Protein AF-A0A8T7JE40-F1 (afdb_monomer)

Nearest PDB structures (foldseek):
  1qu7-assembly1_A  TM=3.176E-01  e=7.738E+00  Escherichia coli
  3ja6-assembly1_H  TM=2.967E-01  e=7.000E+00  Escherichia coli

Mean predicted aligned error: 6.35 Å

Solvent-accessible surface area (backbone atoms only — not comparable to full-atom values): 7468 Å² total; per-residue (Å²): 116,67,83,59,51,54,60,50,51,51,50,34,50,54,42,31,54,51,33,50,56,50,50,52,52,55,33,71,77,44,58,48,77,83,50,34,48,58,49,50,54,50,33,54,51,48,21,52,51,53,36,51,57,58,53,58,73,65,70,76,80,58,76,42,49,75,55,51,66,4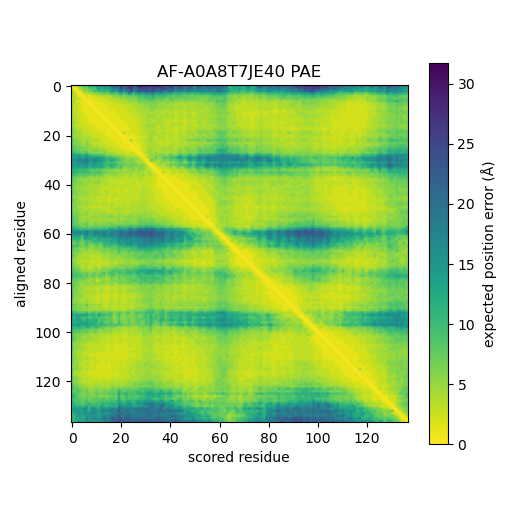7,43,48,54,73,65,27,67,72,52,53,69,54,42,49,57,41,49,49,49,47,70,75,40,51,86,73,56,80,57,64,66,59,53,49,50,38,46,38,52,44,34,25,54,21,45,22,29,56,51,37,54,61,49,48,57,57,48,40,64,74,65,66,52,53,70,43,134

Secondary structure (DSSP, 8-state):
-HHHHHHHHHHHHHHHHHHHHHHHHHHHHS-IIIIIHHHHHHHHHHHHHHHHHHHHTTTT-PPEETTHHHHHHHH-HHHHHHHHHHHHHHHHHTTT---HHHHHHHHHHHHHHHHHHHHHHHHHHHHHHHHTPPEE-

Sequence (137 aa):
MGMIILPLFLFWFVMAIYAGRLGYRIIKTQSFTRFGLPLIVLTILCIALYVFLGLQLFNQGEPIWAFAILFFFLAGEPVWCVFLPAYFIQLLAGKRIQDNRIKALLFLIITTFSWGALVATFVSEGFIEHHQIPITY

Structure (mmCIF, N/CA/C/O backbone):
data_AF-A0A8T7JE40-F1
#
_entry.id   AF-A0A8T7JE40-F1
#
loop_
_atom_site.group_PDB
_atom_site.id
_atom_site.type_symbol
_atom_site.label_atom_id
_atom_site.label_alt_id
_atom_site.label_comp_id
_atom_site.label_asym_id
_atom_site.label_entity_id
_atom_site.label_seq_id
_atom_site.pdbx_PDB_ins_code
_atom_site.Cartn_x
_atom_site.Cartn_y
_atom_site.Cartn_z
_atom_site.occupancy
_atom_site.B_iso_or_equiv
_atom_site.auth_seq_id
_atom_site.auth_comp_id
_atom_site.auth_asym_id
_atom_site.auth_atom_id
_atom_site.pdbx_PDB_model_num
ATOM 1 N N . MET A 1 1 ? 10.251 -15.717 -15.177 1.00 56.16 1 MET A N 1
ATOM 2 C CA . MET A 1 1 ? 10.050 -15.184 -13.807 1.00 56.16 1 MET A 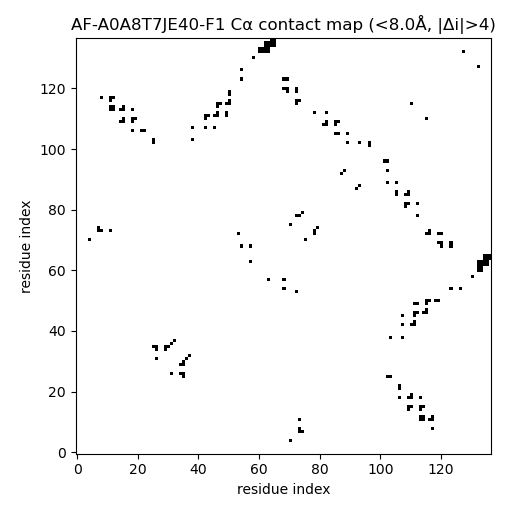CA 1
ATOM 3 C C . MET A 1 1 ? 8.599 -14.796 -13.475 1.00 56.16 1 MET A C 1
ATOM 5 O O . MET A 1 1 ? 8.302 -14.609 -12.301 1.00 56.16 1 MET A O 1
ATOM 9 N N . GLY A 1 2 ? 7.658 -14.787 -14.437 1.00 58.44 2 GLY A N 1
ATOM 10 C CA . GLY A 1 2 ? 6.229 -14.521 -14.165 1.00 58.44 2 GLY A CA 1
ATOM 11 C C . GLY A 1 2 ? 5.550 -15.473 -13.163 1.00 58.44 2 GLY A C 1
ATOM 12 O O . GLY A 1 2 ? 4.566 -15.102 -12.533 1.00 58.44 2 GLY A O 1
ATOM 13 N N . MET A 1 3 ? 6.124 -16.661 -12.936 1.00 67.94 3 MET A N 1
ATOM 14 C CA . MET A 1 3 ? 5.618 -17.649 -11.974 1.00 67.94 3 MET A CA 1
ATOM 15 C C . MET A 1 3 ? 5.712 -17.192 -10.505 1.00 67.94 3 MET A C 1
ATOM 17 O O . MET A 1 3 ? 4.943 -17.673 -9.684 1.00 67.94 3 MET A O 1
ATOM 21 N N . ILE A 1 4 ? 6.620 -16.260 -1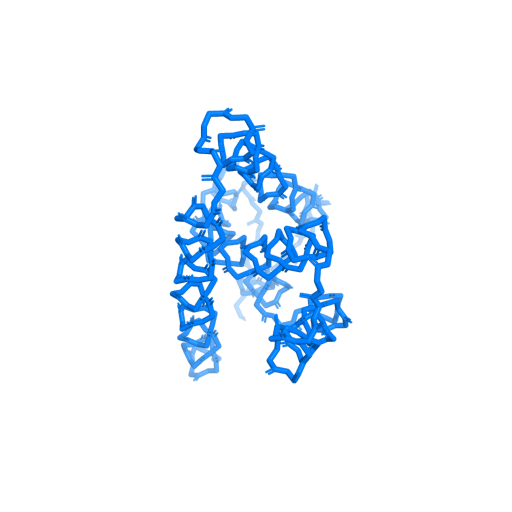0.175 1.00 78.69 4 ILE A N 1
ATOM 22 C CA . ILE A 1 4 ? 6.799 -15.718 -8.809 1.00 78.69 4 ILE A CA 1
ATOM 23 C C . ILE A 1 4 ? 6.014 -14.411 -8.621 1.00 78.69 4 ILE A C 1
ATOM 25 O O . ILE A 1 4 ? 5.521 -14.129 -7.531 1.00 78.69 4 ILE A O 1
ATOM 29 N N . ILE A 1 5 ? 5.836 -13.639 -9.696 1.00 80.50 5 ILE A N 1
ATOM 30 C CA . ILE A 1 5 ? 5.129 -12.351 -9.664 1.00 80.50 5 ILE A CA 1
ATOM 31 C C . ILE A 1 5 ? 3.638 -12.557 -9.380 1.00 80.50 5 ILE A C 1
ATOM 33 O O . ILE A 1 5 ? 3.064 -11.823 -8.582 1.00 80.50 5 ILE A O 1
ATOM 37 N N . LEU A 1 6 ? 3.018 -13.582 -9.974 1.00 83.94 6 LEU A N 1
ATOM 38 C CA . LEU A 1 6 ? 1.590 -13.853 -9.794 1.00 83.94 6 LEU A CA 1
ATOM 39 C C . LEU A 1 6 ? 1.209 -14.182 -8.328 1.00 83.94 6 LEU A C 1
ATOM 41 O O . LEU A 1 6 ? 0.281 -13.551 -7.816 1.00 83.94 6 LEU A O 1
ATOM 45 N N . PRO A 1 7 ? 1.906 -15.090 -7.609 1.00 87.50 7 PRO A N 1
ATOM 46 C CA . PRO A 1 7 ? 1.679 -15.305 -6.177 1.00 87.50 7 PRO A CA 1
ATOM 47 C C . PRO A 1 7 ? 1.829 -14.032 -5.345 1.00 87.50 7 PRO A C 1
ATOM 49 O O . PRO A 1 7 ? 1.052 -13.790 -4.423 1.00 87.50 7 PRO A O 1
ATOM 52 N N . LEU A 1 8 ? 2.821 -13.211 -5.682 1.00 87.88 8 LEU A N 1
ATOM 53 C CA . LEU A 1 8 ? 3.121 -11.990 -4.951 1.00 87.88 8 LEU A CA 1
ATOM 54 C C . LEU A 1 8 ? 2.039 -10.927 -5.176 1.00 87.88 8 LEU A C 1
ATOM 56 O O . LEU A 1 8 ? 1.581 -10.288 -4.233 1.00 87.88 8 LEU A O 1
ATOM 60 N N . PHE A 1 9 ? 1.558 -10.797 -6.411 1.00 88.06 9 PHE A N 1
ATOM 61 C CA . PHE A 1 9 ? 0.428 -9.941 -6.752 1.00 88.06 9 PHE A CA 1
ATOM 62 C C . PHE A 1 9 ? -0.845 -10.378 -6.017 1.00 88.06 9 PHE A C 1
ATOM 64 O O . PHE A 1 9 ? -1.527 -9.556 -5.407 1.00 88.06 9 PHE A O 1
ATOM 71 N N . LEU A 1 10 ? -1.132 -11.686 -6.001 1.00 90.94 10 LEU A N 1
ATOM 72 C CA . LEU A 1 10 ? -2.259 -12.248 -5.253 1.00 90.94 10 LEU A CA 1
ATOM 73 C C . LEU A 1 10 ? -2.150 -11.970 -3.751 1.00 90.94 10 LEU A C 1
ATOM 75 O O . LEU A 1 10 ? -3.149 -11.622 -3.123 1.00 90.94 10 LEU A O 1
ATOM 79 N N . PHE A 1 11 ? -0.952 -12.079 -3.177 1.00 91.88 11 PHE A N 1
ATOM 80 C CA . PHE A 1 11 ? -0.710 -11.726 -1.781 1.00 91.88 11 PHE A CA 1
ATOM 81 C C . PHE A 1 11 ? -1.099 -10.268 -1.498 1.00 91.88 11 PHE A C 1
ATOM 83 O O . PHE A 1 11 ? -1.886 -10.009 -0.582 1.00 91.88 11 PHE A O 1
ATOM 90 N N . TRP A 1 12 ? -0.632 -9.320 -2.316 1.00 92.81 12 TRP A N 1
ATOM 91 C CA . TRP A 1 12 ? -0.977 -7.904 -2.157 1.00 92.81 12 TRP A CA 1
ATOM 92 C C . TRP A 1 12 ? -2.463 -7.629 -2.370 1.00 92.81 12 TRP A C 1
ATOM 94 O O . TRP A 1 12 ? -3.045 -6.837 -1.631 1.00 92.81 12 TRP A O 1
ATOM 104 N N . PHE A 1 13 ? -3.105 -8.341 -3.294 1.00 92.50 13 PHE A N 1
ATOM 105 C CA . PHE A 1 13 ? -4.548 -8.268 -3.509 1.00 92.50 13 PHE A CA 1
ATOM 106 C C . PHE A 1 13 ? -5.348 -8.720 -2.279 1.00 92.50 13 PHE A C 1
ATOM 108 O O . PHE A 1 13 ? -6.262 -8.023 -1.830 1.00 92.50 13 PHE A O 1
ATOM 115 N N . VAL A 1 14 ? -4.970 -9.842 -1.660 1.00 93.81 14 VAL A N 1
ATOM 116 C CA . VAL A 1 14 ? -5.580 -10.308 -0.403 1.00 93.81 14 VAL A CA 1
ATOM 117 C C . VAL A 1 14 ? -5.366 -9.287 0.718 1.00 93.81 14 VAL A C 1
ATOM 119 O O . VAL A 1 14 ? -6.300 -8.991 1.473 1.00 93.81 14 VAL A O 1
ATOM 122 N N . MET A 1 15 ? -4.171 -8.697 0.805 1.00 92.62 15 MET A N 1
ATOM 123 C CA . MET A 1 15 ? -3.866 -7.656 1.790 1.00 92.62 15 MET A CA 1
ATOM 124 C C . MET A 1 15 ? -4.654 -6.364 1.549 1.00 92.62 15 MET A C 1
ATOM 126 O O . MET A 1 15 ? -5.119 -5.755 2.512 1.00 92.62 15 MET A O 1
ATOM 130 N N . ALA A 1 16 ? -4.897 -5.984 0.296 1.00 92.06 16 ALA A N 1
ATOM 131 C CA . ALA A 1 16 ? -5.717 -4.831 -0.067 1.00 92.06 16 ALA A CA 1
ATOM 132 C C . ALA A 1 16 ? -7.188 -5.027 0.338 1.00 92.06 16 ALA A C 1
ATOM 134 O O . ALA A 1 16 ? -7.812 -4.113 0.891 1.00 92.06 16 ALA A O 1
ATOM 135 N N . ILE A 1 17 ? -7.733 -6.238 0.158 1.00 92.94 17 ILE A N 1
ATOM 136 C CA . ILE A 1 17 ? -9.075 -6.602 0.646 1.00 92.94 17 ILE A CA 1
ATOM 137 C C . ILE A 1 17 ? -9.124 -6.546 2.177 1.00 92.94 17 ILE A C 1
ATOM 139 O O . ILE A 1 17 ? -10.079 -6.014 2.756 1.00 92.94 17 ILE A O 1
ATOM 143 N N . TYR A 1 18 ? -8.103 -7.084 2.850 1.00 92.00 18 TYR A N 1
ATOM 144 C CA . TYR A 1 1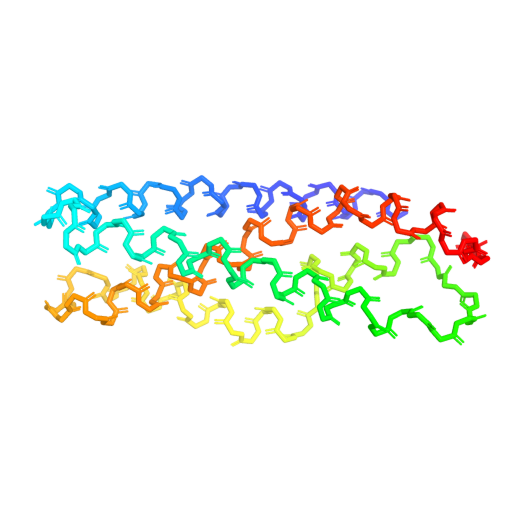8 ? -7.992 -7.018 4.307 1.00 92.00 18 TYR A CA 1
ATOM 145 C C . TYR A 1 18 ? -7.963 -5.566 4.804 1.00 92.00 18 TYR A C 1
ATOM 147 O O . TYR A 1 18 ? -8.725 -5.212 5.708 1.00 92.00 18 TYR A O 1
ATOM 155 N N . ALA A 1 19 ? -7.158 -4.713 4.167 1.00 91.12 19 ALA A N 1
ATOM 156 C CA . ALA A 1 19 ? -7.082 -3.287 4.450 1.00 91.12 19 ALA A CA 1
ATOM 157 C C . ALA A 1 19 ? -8.449 -2.608 4.271 1.00 91.12 19 ALA A C 1
ATOM 159 O O . ALA A 1 19 ? -8.911 -1.912 5.173 1.00 91.12 19 ALA A O 1
ATOM 160 N N . GLY A 1 20 ? -9.163 -2.896 3.178 1.00 88.38 20 GLY A N 1
ATOM 161 C CA . GLY A 1 20 ? -10.508 -2.366 2.931 1.00 88.38 20 GLY A CA 1
ATOM 162 C C . GLY A 1 20 ? -11.513 -2.734 4.028 1.00 88.38 20 GLY A C 1
ATOM 163 O O . GLY A 1 20 ? -12.235 -1.872 4.538 1.00 88.38 20 GLY A O 1
ATOM 164 N N . ARG A 1 21 ? -11.517 -3.997 4.479 1.00 89.44 21 ARG A N 1
ATOM 165 C CA . ARG A 1 21 ? -12.354 -4.437 5.615 1.00 89.44 21 ARG A CA 1
ATOM 166 C C . ARG A 1 21 ? -12.003 -3.703 6.908 1.00 89.44 21 ARG A C 1
ATOM 168 O O . ARG A 1 21 ? -12.887 -3.400 7.713 1.00 89.44 21 ARG A O 1
ATOM 175 N N . LEU A 1 22 ? -10.720 -3.434 7.114 1.00 86.81 22 LEU A N 1
ATOM 176 C CA . LEU A 1 22 ? -10.220 -2.732 8.285 1.00 86.81 22 LEU A CA 1
ATOM 177 C C . LEU A 1 22 ? -10.646 -1.261 8.288 1.00 86.81 22 LEU A C 1
ATOM 179 O O . LEU A 1 22 ? -11.181 -0.788 9.292 1.00 86.81 22 LEU A O 1
ATOM 183 N N . GLY A 1 23 ? -10.509 -0.582 7.148 1.00 86.00 23 GLY A N 1
ATOM 184 C CA . GLY A 1 23 ? -10.988 0.783 6.942 1.00 86.00 23 GLY A CA 1
ATOM 185 C C . GLY A 1 23 ? -12.489 0.900 7.175 1.00 86.00 23 GLY A C 1
ATOM 186 O O . GLY A 1 23 ? -12.925 1.745 7.955 1.00 86.00 23 GLY A O 1
ATOM 187 N N . TYR A 1 24 ? -13.280 -0.017 6.608 1.00 86.81 24 TYR A N 1
ATOM 188 C CA . TYR A 1 24 ? -14.726 -0.060 6.842 1.00 86.81 24 TYR A CA 1
ATOM 189 C C . TYR A 1 24 ? -15.068 -0.181 8.332 1.00 86.81 24 TYR A C 1
ATOM 191 O O . TYR A 1 24 ? -15.940 0.533 8.828 1.00 86.81 24 TYR A O 1
ATOM 199 N N . ARG A 1 25 ? -14.365 -1.047 9.075 1.00 85.38 25 ARG A N 1
ATOM 200 C CA . ARG A 1 25 ? -14.593 -1.204 10.517 1.00 85.38 25 ARG A CA 1
ATOM 201 C C . ARG A 1 25 ? -14.289 0.086 11.281 1.00 85.38 25 ARG A C 1
ATOM 203 O O . ARG A 1 25 ? -15.117 0.480 12.094 1.00 85.38 25 ARG A O 1
ATOM 210 N N . ILE A 1 26 ? -13.152 0.733 11.009 1.00 83.88 26 ILE A N 1
ATOM 211 C CA . ILE A 1 26 ? -12.749 1.994 11.659 1.00 83.88 26 ILE A CA 1
ATOM 212 C C . ILE A 1 26 ? -13.771 3.098 11.381 1.00 83.88 26 ILE A C 1
ATOM 214 O O . ILE A 1 26 ? -14.218 3.772 12.311 1.00 83.88 26 ILE A O 1
ATOM 218 N N . ILE A 1 27 ? -14.165 3.244 10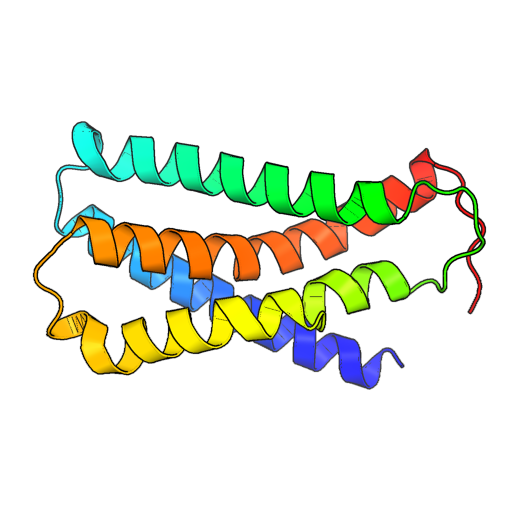.116 1.00 85.38 27 ILE A N 1
ATOM 219 C CA . ILE A 1 27 ? -15.111 4.264 9.668 1.00 85.38 27 ILE A CA 1
ATOM 220 C C . ILE A 1 27 ? -16.491 4.025 10.280 1.00 85.38 27 ILE A C 1
ATOM 222 O O . ILE A 1 27 ? -17.107 4.971 10.750 1.00 85.38 27 ILE A O 1
ATOM 226 N N . LYS A 1 28 ? -16.962 2.773 10.347 1.00 83.44 28 LYS A N 1
ATOM 227 C CA . LYS A 1 28 ? -18.253 2.436 10.967 1.00 83.44 28 LYS A CA 1
ATOM 228 C C . LYS A 1 28 ? -18.299 2.771 12.461 1.00 83.44 28 LYS A C 1
ATOM 230 O O . LYS A 1 28 ? -19.355 3.130 12.968 1.00 83.44 28 LYS A O 1
ATOM 235 N N . THR A 1 29 ? -17.183 2.631 13.176 1.00 80.25 29 THR A N 1
ATOM 236 C CA . THR A 1 29 ? -17.114 2.961 14.611 1.00 80.25 29 THR A CA 1
ATOM 237 C C . THR A 1 29 ? -16.995 4.453 14.913 1.00 80.25 29 THR A C 1
ATOM 239 O O . THR A 1 29 ? -17.140 4.832 16.071 1.00 80.25 29 THR A O 1
ATOM 242 N N . GLN A 1 30 ? -16.702 5.295 13.921 1.00 77.81 30 GLN A N 1
ATOM 243 C CA . GLN A 1 30 ? -16.410 6.715 14.119 1.00 77.81 30 GLN A CA 1
ATOM 244 C C . GLN A 1 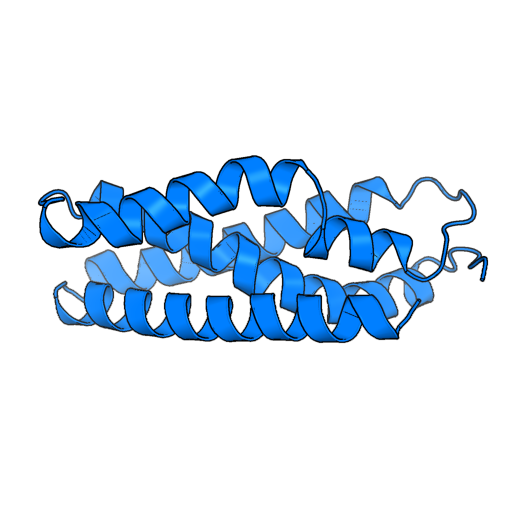30 ? -17.311 7.605 13.259 1.00 77.81 30 GLN A C 1
ATOM 246 O O . GLN A 1 30 ? -18.009 7.149 12.360 1.00 77.81 30 GLN A O 1
ATOM 251 N N . SER A 1 31 ? -17.300 8.912 13.519 1.00 77.56 31 SER A N 1
ATOM 252 C CA . SER A 1 31 ? -18.004 9.862 12.654 1.00 77.56 31 SER A CA 1
ATOM 253 C C . SER A 1 31 ? -17.347 9.908 11.269 1.00 77.56 31 SER A C 1
ATOM 255 O O . SER A 1 31 ? -16.187 10.315 11.133 1.00 77.56 31 SER A O 1
ATOM 257 N N . PHE A 1 32 ? -18.101 9.511 10.238 1.00 75.38 32 PHE A N 1
ATOM 258 C CA . PHE A 1 32 ? -17.636 9.471 8.848 1.00 75.38 32 PHE A CA 1
ATOM 259 C C . PHE A 1 32 ? -17.034 10.808 8.397 1.00 75.38 32 PHE A C 1
ATOM 261 O O . PHE A 1 32 ? -15.949 10.836 7.828 1.00 75.38 32 PHE A O 1
ATOM 268 N N . THR A 1 33 ? -17.696 11.924 8.698 1.00 72.25 33 THR A N 1
ATOM 269 C CA . THR A 1 33 ? -17.311 13.253 8.203 1.00 72.25 33 THR A CA 1
ATOM 270 C C . THR A 1 33 ? -16.086 13.832 8.902 1.00 72.25 33 THR A C 1
ATOM 272 O O . THR A 1 33 ? -15.240 14.422 8.239 1.00 72.25 33 THR A O 1
ATOM 275 N N . ARG A 1 34 ? -15.949 13.660 10.223 1.00 78.38 34 ARG A N 1
ATOM 276 C CA . ARG A 1 34 ? -14.816 14.234 10.976 1.00 78.38 34 ARG A CA 1
ATOM 277 C C . ARG A 1 34 ? -13.559 13.376 10.957 1.00 78.38 34 ARG A C 1
ATOM 279 O O . ARG A 1 34 ? -12.475 13.911 11.149 1.00 78.38 34 ARG A O 1
ATOM 286 N N . PHE A 1 35 ? -13.696 12.065 10.776 1.00 81.62 35 PHE A N 1
ATOM 287 C CA . PHE A 1 35 ? -12.572 11.136 10.897 1.00 81.62 35 PHE A CA 1
ATOM 288 C C . PHE A 1 35 ? -12.388 10.259 9.659 1.00 81.62 35 PHE A C 1
ATOM 290 O O . PHE A 1 35 ? -11.269 10.104 9.184 1.00 81.62 35 PHE A O 1
ATOM 297 N N . GLY A 1 36 ? -13.474 9.718 9.103 1.00 83.88 36 GLY A N 1
ATOM 298 C CA . GLY A 1 36 ? -13.402 8.841 7.931 1.00 83.88 36 GLY A CA 1
ATOM 299 C C . GLY A 1 36 ? -12.929 9.564 6.670 1.00 83.88 36 GLY A C 1
ATOM 300 O O . GLY A 1 36 ? -11.989 9.119 6.021 1.00 83.88 36 GLY A O 1
ATOM 301 N N . LEU A 1 37 ? -13.540 10.703 6.349 1.00 86.19 37 LEU A N 1
ATOM 302 C CA . LEU A 1 37 ? -13.224 11.490 5.159 1.00 86.19 37 LEU A CA 1
ATOM 303 C C . LEU A 1 37 ? -11.765 11.984 5.120 1.00 86.19 37 LEU A C 1
ATOM 305 O O . LEU A 1 37 ? -11.094 11.700 4.126 1.00 86.19 37 LEU A O 1
ATOM 309 N N . PRO A 1 38 ? -11.214 12.637 6.167 1.00 88.81 38 PRO A N 1
ATOM 310 C CA . PRO A 1 38 ? -9.806 13.031 6.151 1.00 88.81 38 PRO A CA 1
ATOM 311 C C . PRO A 1 38 ? -8.865 11.824 6.094 1.00 88.81 38 PRO A C 1
ATOM 313 O O . PRO A 1 38 ? -7.839 11.896 5.426 1.00 88.81 38 PRO A O 1
ATOM 316 N N . LEU A 1 39 ? -9.220 10.699 6.726 1.00 88.75 39 LEU A N 1
ATOM 317 C CA . LEU A 1 39 ? -8.425 9.473 6.657 1.00 88.75 39 LEU A CA 1
ATOM 318 C C . LEU A 1 39 ? -8.364 8.910 5.231 1.00 88.75 39 LEU A C 1
ATOM 320 O O . LEU A 1 39 ? -7.291 8.511 4.786 1.00 88.75 39 LEU A O 1
ATOM 324 N N . ILE A 1 40 ? -9.485 8.901 4.504 1.00 88.81 40 ILE A N 1
ATOM 325 C CA . ILE A 1 40 ? -9.537 8.449 3.105 1.00 88.81 40 ILE A CA 1
ATOM 326 C C . ILE A 1 40 ? -8.683 9.359 2.220 1.00 88.81 40 ILE A C 1
ATOM 328 O O . ILE A 1 40 ? -7.834 8.860 1.486 1.00 88.81 40 ILE A O 1
ATOM 332 N N . VAL A 1 41 ? -8.863 10.680 2.321 1.00 91.69 41 VAL A N 1
ATOM 333 C CA . VAL A 1 41 ? -8.091 11.657 1.534 1.00 91.69 41 VAL A CA 1
ATOM 334 C C . VAL A 1 41 ? -6.595 11.508 1.804 1.00 91.69 41 VAL A C 1
ATOM 336 O O . VAL A 1 41 ? -5.804 11.421 0.867 1.00 91.69 41 VAL A O 1
ATOM 339 N N . LEU A 1 42 ? -6.211 11.405 3.078 1.00 92.75 42 LEU A N 1
ATOM 340 C CA . LEU A 1 42 ? -4.820 11.215 3.475 1.00 92.75 42 LEU A CA 1
ATOM 341 C C . LEU A 1 42 ? -4.254 9.892 2.944 1.00 92.75 42 LEU A C 1
ATOM 343 O O . LEU A 1 42 ? -3.124 9.855 2.472 1.00 92.75 42 LEU A O 1
ATOM 347 N N . THR A 1 43 ? -5.045 8.819 2.965 1.00 91.75 43 THR A N 1
ATOM 348 C CA . THR A 1 43 ? -4.626 7.510 2.446 1.00 91.75 43 THR A CA 1
ATOM 349 C C . THR A 1 43 ? -4.388 7.557 0.937 1.00 91.75 43 THR A C 1
ATOM 351 O O . THR A 1 43 ? -3.372 7.055 0.467 1.00 91.75 43 THR A O 1
ATOM 354 N N . ILE A 1 44 ? -5.279 8.200 0.175 1.00 92.31 44 ILE A N 1
ATOM 355 C CA . ILE A 1 44 ? -5.108 8.386 -1.275 1.00 92.31 44 ILE A CA 1
ATOM 356 C C . ILE A 1 44 ? -3.839 9.196 -1.562 1.00 92.31 44 ILE A C 1
ATOM 358 O O . ILE A 1 44 ? -3.060 8.822 -2.437 1.00 92.31 44 ILE A O 1
ATOM 362 N N . LEU A 1 45 ? -3.598 10.263 -0.795 1.00 93.62 45 LEU A N 1
ATOM 363 C CA . LEU A 1 45 ? -2.394 11.080 -0.928 1.00 93.62 45 LEU A CA 1
ATOM 364 C C . LEU A 1 45 ? -1.121 10.267 -0.647 1.00 93.62 45 LEU A C 1
ATOM 366 O O . LEU A 1 45 ? -0.162 10.354 -1.408 1.00 93.62 45 LEU A O 1
ATOM 370 N N . CYS A 1 46 ? -1.116 9.447 0.406 1.00 92.69 46 CYS A N 1
ATOM 371 C CA . CYS A 1 46 ? 0.012 8.573 0.729 1.00 92.69 46 CYS A CA 1
ATOM 372 C C . CYS A 1 46 ? 0.265 7.523 -0.358 1.00 92.69 46 CYS A C 1
ATOM 374 O O . CYS A 1 46 ? 1.421 7.292 -0.699 1.00 92.69 46 CYS A O 1
ATOM 376 N N . ILE A 1 47 ? -0.788 6.930 -0.933 1.00 92.00 47 ILE A N 1
ATOM 377 C CA . ILE A 1 47 ? -0.665 6.008 -2.072 1.00 92.00 47 ILE A CA 1
ATOM 378 C C . ILE A 1 47 ? -0.032 6.726 -3.265 1.00 92.00 47 ILE A C 1
ATOM 380 O O . ILE A 1 47 ? 0.943 6.232 -3.824 1.00 92.00 47 ILE A O 1
ATOM 384 N N . ALA A 1 48 ? -0.545 7.904 -3.628 1.00 89.88 48 ALA A N 1
ATOM 385 C CA . ALA A 1 48 ? -0.025 8.675 -4.751 1.00 89.88 48 ALA A CA 1
ATOM 386 C C . ALA A 1 48 ? 1.452 9.048 -4.551 1.00 89.88 48 ALA A C 1
ATOM 388 O O . ALA A 1 48 ? 2.261 8.849 -5.454 1.00 89.88 48 ALA A O 1
ATOM 389 N N . LEU A 1 49 ? 1.819 9.522 -3.354 1.00 91.62 49 LEU A N 1
ATOM 390 C CA . LEU A 1 49 ? 3.205 9.845 -3.006 1.00 91.62 49 LEU A CA 1
ATOM 391 C C . LEU A 1 49 ? 4.112 8.615 -3.056 1.00 91.62 49 LEU A C 1
ATOM 393 O O . LEU A 1 49 ? 5.203 8.693 -3.611 1.00 91.62 49 LEU A O 1
ATOM 397 N N . TYR A 1 50 ? 3.667 7.485 -2.506 1.00 89.75 50 TYR A N 1
ATOM 398 C CA . TYR A 1 50 ? 4.428 6.238 -2.519 1.00 89.75 50 TYR A CA 1
ATOM 399 C C . TYR A 1 50 ? 4.717 5.760 -3.948 1.00 89.75 50 TYR A C 1
ATOM 401 O O . TYR A 1 50 ? 5.863 5.452 -4.272 1.00 89.75 50 TYR A O 1
ATOM 409 N N . VAL A 1 51 ? 3.701 5.756 -4.817 1.00 89.12 51 VAL A N 1
ATOM 410 C CA . VAL A 1 51 ? 3.852 5.363 -6.227 1.00 89.12 51 VAL A CA 1
ATOM 411 C C . VAL A 1 51 ? 4.757 6.347 -6.971 1.00 89.12 51 VAL A C 1
ATOM 413 O O . VAL A 1 51 ? 5.682 5.927 -7.660 1.00 89.12 51 VAL A O 1
ATOM 416 N N . PHE A 1 52 ? 4.536 7.653 -6.802 1.00 87.88 52 PHE A N 1
ATOM 417 C CA . PHE A 1 52 ? 5.305 8.689 -7.491 1.00 87.88 52 PHE A CA 1
ATOM 418 C C . PHE A 1 52 ? 6.790 8.668 -7.110 1.00 87.88 52 PHE A C 1
ATOM 420 O O . PHE A 1 52 ? 7.649 8.614 -7.988 1.00 87.88 52 PHE A O 1
ATOM 427 N N . LEU A 1 53 ? 7.098 8.655 -5.809 1.00 87.25 53 LEU A N 1
ATOM 428 C CA . LEU A 1 53 ? 8.478 8.590 -5.320 1.00 87.25 53 LEU A CA 1
ATOM 429 C C . LEU A 1 53 ? 9.154 7.276 -5.723 1.00 87.25 53 LEU A C 1
ATOM 431 O O . LEU A 1 53 ? 10.324 7.278 -6.097 1.00 87.25 53 LEU A O 1
ATOM 435 N N . GLY A 1 54 ? 8.409 6.167 -5.685 1.00 84.69 54 GLY A N 1
ATOM 436 C CA . GLY A 1 54 ? 8.902 4.865 -6.115 1.00 84.69 54 GLY A CA 1
ATOM 437 C C . GLY A 1 54 ? 9.282 4.830 -7.598 1.00 84.69 54 GLY A C 1
ATOM 438 O O . GLY A 1 54 ? 10.331 4.299 -7.941 1.00 84.69 54 GLY A O 1
ATOM 439 N N . LEU A 1 55 ? 8.474 5.435 -8.475 1.00 85.00 55 LEU A N 1
ATOM 440 C CA . LEU A 1 55 ? 8.749 5.496 -9.916 1.00 85.00 55 LEU A CA 1
ATOM 441 C C . LEU A 1 55 ? 9.884 6.467 -10.259 1.00 85.00 55 LEU A C 1
ATOM 443 O O . LEU A 1 55 ? 10.692 6.172 -11.137 1.00 85.00 55 LEU A O 1
ATOM 447 N N . GLN A 1 56 ? 9.996 7.596 -9.549 1.00 84.25 56 GLN A N 1
ATOM 448 C CA . GLN A 1 56 ? 11.070 8.567 -9.786 1.00 84.25 56 GLN A CA 1
ATOM 449 C C . GLN A 1 56 ? 12.476 7.987 -9.590 1.00 84.25 56 GLN A C 1
ATOM 451 O O . GLN A 1 56 ? 13.403 8.431 -10.265 1.00 84.25 56 GLN A O 1
ATOM 456 N N . LEU A 1 57 ? 12.640 6.976 -8.730 1.00 82.25 57 LEU A N 1
ATOM 457 C CA . LEU A 1 57 ? 13.914 6.267 -8.553 1.00 82.25 57 LEU A CA 1
ATOM 458 C C . LEU A 1 57 ? 14.430 5.632 -9.856 1.00 82.25 57 LEU A C 1
ATOM 460 O O . LEU A 1 57 ? 15.639 5.500 -10.021 1.00 82.25 57 LEU A O 1
ATOM 464 N N . PHE A 1 58 ? 13.537 5.294 -10.789 1.00 78.88 58 PHE A N 1
ATOM 465 C CA . PHE A 1 58 ? 13.866 4.639 -12.059 1.00 78.88 58 PHE A CA 1
ATOM 466 C C . PHE A 1 58 ? 14.017 5.611 -13.237 1.00 78.88 58 PHE A C 1
ATOM 468 O O . PHE A 1 58 ? 14.326 5.191 -14.347 1.00 78.88 58 PHE A O 1
ATOM 475 N N . ASN A 1 59 ? 13.848 6.918 -13.020 1.00 74.12 59 ASN A N 1
ATOM 476 C CA . ASN A 1 59 ? 1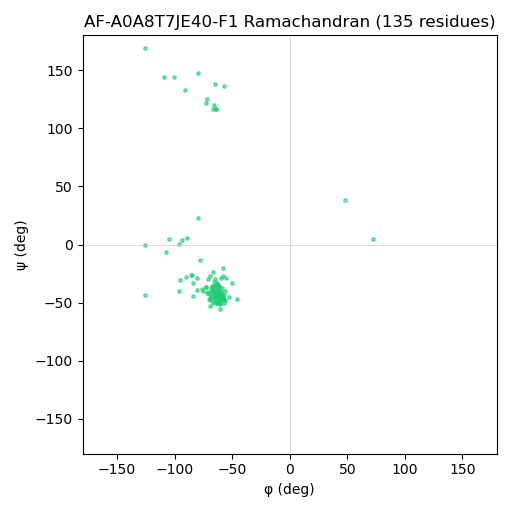3.910 7.934 -14.076 1.00 74.12 59 ASN A CA 1
ATOM 477 C C . ASN A 1 59 ? 15.353 8.322 -14.487 1.00 74.12 59 ASN A C 1
ATOM 479 O O . ASN A 1 59 ? 15.585 9.425 -14.973 1.00 74.12 59 ASN A O 1
ATOM 483 N N . GLN A 1 60 ? 16.347 7.458 -14.255 1.00 69.62 60 GLN A N 1
ATOM 484 C CA . GLN A 1 60 ? 17.769 7.775 -14.476 1.00 69.62 60 GLN A CA 1
ATOM 485 C C . GLN A 1 60 ? 18.273 7.454 -15.897 1.00 69.62 60 GLN A C 1
ATOM 487 O O . GLN A 1 60 ? 19.455 7.616 -16.177 1.00 69.62 60 GLN A O 1
ATOM 492 N N . GLY A 1 61 ? 17.393 7.036 -16.815 1.00 61.44 61 GLY A N 1
ATOM 493 C CA . GLY A 1 61 ? 17.746 6.777 -18.221 1.00 61.44 61 GLY A CA 1
ATOM 494 C C . GLY A 1 61 ? 18.578 5.510 -18.453 1.00 61.44 61 GLY A C 1
ATOM 495 O O . GLY A 1 61 ? 18.987 5.242 -19.582 1.00 61.44 61 GLY A O 1
ATOM 496 N N . GLU A 1 62 ? 18.819 4.722 -17.408 1.00 69.44 62 GLU A N 1
ATOM 497 C CA . GLU A 1 62 ? 19.495 3.434 -17.510 1.00 69.44 62 GLU A CA 1
ATOM 498 C C . GLU A 1 62 ? 18.528 2.343 -17.994 1.00 69.44 62 GLU A C 1
ATOM 500 O O . GLU A 1 62 ? 17.333 2.390 -17.682 1.00 69.44 62 GLU A O 1
ATOM 505 N N . PRO A 1 63 ? 19.017 1.345 -18.753 1.00 68.94 63 PRO A N 1
ATOM 506 C CA . PRO A 1 63 ? 18.200 0.213 -19.145 1.00 68.94 63 PRO A CA 1
ATOM 507 C C . PRO A 1 63 ? 17.787 -0.575 -17.908 1.00 68.94 63 PRO A C 1
ATOM 509 O O . PRO A 1 63 ? 18.615 -1.141 -17.195 1.00 68.94 63 PRO A O 1
ATOM 512 N N . ILE A 1 64 ? 16.484 -0.620 -17.668 1.00 76.56 64 ILE A N 1
ATOM 513 C CA . ILE A 1 64 ? 15.906 -1.354 -16.550 1.00 76.56 64 ILE A CA 1
ATOM 514 C C . ILE A 1 64 ? 15.363 -2.686 -17.041 1.00 76.56 64 ILE A C 1
ATOM 516 O O . ILE A 1 64 ? 14.827 -2.822 -18.145 1.00 76.56 64 ILE A O 1
ATOM 520 N N . TRP A 1 65 ? 15.497 -3.695 -16.194 1.00 74.44 65 TRP A N 1
ATOM 521 C CA . TRP A 1 65 ? 14.844 -4.969 -16.432 1.00 74.44 65 TRP A CA 1
ATOM 522 C C . TRP A 1 65 ? 13.321 -4.781 -16.382 1.00 74.44 65 TRP A C 1
ATOM 524 O O . TRP A 1 65 ? 12.818 -4.089 -15.493 1.00 74.44 65 TRP A O 1
ATOM 534 N N . ALA A 1 66 ? 12.582 -5.408 -17.303 1.00 69.44 66 ALA A N 1
ATOM 535 C CA . ALA A 1 66 ? 11.135 -5.204 -17.492 1.00 69.44 66 ALA A CA 1
ATOM 536 C C . ALA A 1 66 ? 10.309 -5.319 -16.200 1.00 69.44 66 ALA A C 1
ATOM 538 O O . ALA A 1 66 ? 9.303 -4.639 -16.015 1.00 69.44 66 ALA A O 1
ATOM 539 N N . PHE A 1 67 ? 10.750 -6.185 -15.289 1.00 74.06 67 PHE A N 1
ATOM 540 C CA . PHE A 1 67 ? 10.065 -6.456 -14.033 1.00 74.06 67 PHE A CA 1
ATOM 541 C C . PHE A 1 67 ? 10.746 -5.814 -12.820 1.00 74.06 67 PHE A C 1
ATOM 543 O O . PHE A 1 67 ? 10.294 -6.047 -11.704 1.00 74.06 67 PHE A O 1
ATOM 550 N N . ALA A 1 68 ? 11.798 -5.005 -12.993 1.00 81.44 68 ALA A N 1
ATOM 551 C CA . ALA A 1 68 ? 12.510 -4.367 -11.883 1.00 81.44 68 ALA A CA 1
ATOM 552 C C . ALA A 1 68 ? 11.593 -3.442 -11.076 1.00 81.44 68 ALA A C 1
ATOM 554 O O . ALA A 1 68 ? 11.565 -3.524 -9.850 1.00 81.44 68 ALA A O 1
ATOM 555 N N . ILE A 1 69 ? 10.790 -2.623 -11.766 1.00 81.94 69 ILE A N 1
ATOM 556 C CA . ILE A 1 69 ? 9.831 -1.718 -11.124 1.00 81.94 69 ILE A CA 1
ATOM 557 C C . ILE A 1 69 ? 8.775 -2.528 -10.365 1.00 81.94 69 ILE A C 1
ATOM 559 O O . ILE A 1 69 ? 8.547 -2.286 -9.181 1.00 81.94 69 ILE A O 1
ATOM 563 N N . LEU A 1 70 ? 8.183 -3.547 -11.001 1.00 82.38 70 LEU A N 1
ATOM 564 C CA . LEU A 1 70 ? 7.237 -4.435 -10.321 1.00 82.38 70 LEU A CA 1
ATOM 565 C C . LEU A 1 70 ? 7.878 -5.075 -9.084 1.00 82.38 70 LEU A C 1
ATOM 567 O O . LEU A 1 70 ? 7.304 -5.043 -8.001 1.00 82.38 70 LEU A O 1
ATOM 571 N N . PHE A 1 71 ? 9.085 -5.622 -9.206 1.00 84.75 71 PHE A N 1
ATOM 572 C CA . PHE A 1 71 ? 9.757 -6.287 -8.095 1.00 84.75 71 PHE A CA 1
ATOM 573 C C . PHE A 1 71 ? 10.090 -5.319 -6.956 1.00 84.75 71 PHE A C 1
ATOM 575 O O . PHE A 1 71 ? 9.954 -5.678 -5.790 1.00 84.75 71 PHE A O 1
ATOM 582 N N . PHE A 1 72 ? 10.440 -4.073 -7.267 1.00 85.75 72 PHE A N 1
ATOM 583 C CA . PHE A 1 72 ? 10.651 -3.031 -6.268 1.00 85.75 72 PHE A CA 1
ATOM 584 C C . PHE A 1 72 ? 9.387 -2.760 -5.442 1.00 85.75 72 PHE A C 1
ATOM 586 O O . PHE A 1 72 ? 9.447 -2.732 -4.213 1.00 85.75 72 PHE A O 1
ATOM 593 N N . PHE A 1 73 ? 8.230 -2.633 -6.093 1.00 85.88 73 PHE A N 1
ATOM 594 C CA . PHE A 1 73 ? 6.967 -2.368 -5.402 1.00 85.88 73 PHE A CA 1
ATOM 595 C C . PHE A 1 73 ? 6.383 -3.597 -4.696 1.00 85.88 73 PHE A C 1
ATOM 597 O O . PHE A 1 73 ? 5.842 -3.472 -3.599 1.00 85.88 73 PHE A O 1
ATOM 604 N N . LEU A 1 74 ? 6.491 -4.788 -5.292 1.00 85.69 74 LEU A N 1
ATOM 605 C CA . LEU A 1 74 ? 5.929 -6.007 -4.710 1.00 85.69 74 LEU A CA 1
ATOM 606 C C . LEU A 1 74 ? 6.848 -6.680 -3.679 1.00 85.69 74 LEU A C 1
ATOM 608 O O . LEU A 1 74 ? 6.349 -7.345 -2.770 1.00 85.69 74 LEU A O 1
ATOM 612 N N . ALA A 1 75 ? 8.165 -6.597 -3.855 1.00 85.56 75 ALA A N 1
ATOM 613 C CA . ALA A 1 75 ? 9.144 -7.378 -3.099 1.00 85.56 75 ALA A CA 1
ATOM 614 C C . ALA A 1 75 ? 10.223 -6.530 -2.413 1.00 85.56 75 ALA A C 1
ATOM 616 O O . ALA A 1 75 ? 11.088 -7.099 -1.750 1.00 85.56 75 ALA A O 1
ATOM 617 N N . GLY A 1 76 ? 10.198 -5.202 -2.556 1.00 82.31 76 GLY A N 1
ATOM 618 C CA . GLY A 1 76 ? 11.238 -4.335 -2.011 1.00 82.31 76 GLY A CA 1
ATOM 619 C C . GLY A 1 76 ? 11.415 -4.494 -0.500 1.00 82.31 76 GLY A C 1
ATOM 620 O O . GLY A 1 76 ? 10.443 -4.500 0.258 1.00 82.31 76 GLY A O 1
ATOM 621 N N . GLU A 1 77 ? 12.667 -4.549 -0.044 1.00 78.50 77 GLU A N 1
ATOM 622 C CA . GLU A 1 77 ? 13.023 -4.541 1.382 1.00 78.50 77 GLU A CA 1
ATOM 623 C C . GLU A 1 77 ? 12.282 -3.483 2.220 1.00 78.50 77 GLU A C 1
ATOM 625 O O . GLU A 1 77 ? 11.745 -3.847 3.272 1.00 78.50 77 GLU A O 1
ATOM 630 N N . PRO A 1 78 ? 12.168 -2.202 1.798 1.00 75.50 78 PRO A N 1
ATOM 631 C CA . PRO A 1 78 ? 11.492 -1.202 2.624 1.00 75.50 78 PRO A CA 1
ATOM 632 C C . PRO A 1 78 ? 10.004 -1.509 2.810 1.00 75.50 78 PRO A C 1
ATOM 634 O O . PRO A 1 78 ? 9.431 -1.185 3.851 1.00 75.50 78 PRO A O 1
ATOM 637 N N . VAL A 1 79 ? 9.383 -2.169 1.829 1.00 81.94 79 VAL A N 1
ATOM 638 C CA . VAL A 1 79 ? 7.974 -2.554 1.889 1.00 81.94 79 VAL A CA 1
ATOM 639 C C . VAL A 1 79 ? 7.775 -3.582 2.994 1.00 81.94 79 VAL A C 1
ATOM 641 O O . VAL A 1 79 ? 6.937 -3.378 3.868 1.00 81.94 79 VAL A O 1
ATOM 644 N N . TRP A 1 80 ? 8.589 -4.637 3.033 1.00 84.31 80 TRP A N 1
ATOM 645 C CA . TRP A 1 80 ? 8.477 -5.682 4.053 1.00 84.31 80 TRP A CA 1
ATOM 646 C C . TRP A 1 80 ? 8.834 -5.189 5.456 1.00 84.31 80 TRP A C 1
ATOM 648 O O . TRP A 1 80 ? 8.128 -5.524 6.410 1.00 84.31 80 TRP A O 1
ATOM 658 N N . CYS A 1 81 ? 9.863 -4.346 5.583 1.00 86.88 81 CYS A N 1
ATOM 659 C CA . CYS A 1 81 ? 10.298 -3.791 6.867 1.00 86.88 81 CYS A CA 1
ATOM 660 C C . CYS A 1 81 ? 9.235 -2.916 7.541 1.00 86.88 81 CYS A C 1
ATOM 662 O O . CYS A 1 81 ? 9.150 -2.902 8.766 1.00 86.88 81 CYS A O 1
ATOM 664 N N . VAL A 1 82 ? 8.412 -2.200 6.770 1.00 88.06 82 VAL A N 1
ATOM 665 C CA . VAL A 1 82 ? 7.366 -1.322 7.321 1.00 88.06 82 VAL A CA 1
ATOM 666 C C . VAL A 1 82 ? 6.009 -2.028 7.375 1.00 88.06 82 VAL A C 1
ATOM 668 O O . VAL A 1 82 ? 5.274 -1.899 8.359 1.00 88.06 82 VAL A O 1
ATOM 671 N N . PHE A 1 83 ? 5.677 -2.813 6.349 1.00 89.88 83 PHE A N 1
ATOM 672 C CA . PHE A 1 83 ? 4.392 -3.497 6.250 1.00 89.88 83 PHE A CA 1
ATOM 673 C C . PHE A 1 83 ? 4.243 -4.622 7.276 1.00 89.88 83 PHE A C 1
ATOM 675 O O . PHE A 1 83 ? 3.210 -4.683 7.945 1.00 89.88 83 PHE A O 1
ATOM 682 N N . LEU A 1 84 ? 5.245 -5.501 7.434 1.00 90.62 84 LEU A N 1
ATOM 683 C CA . LEU A 1 84 ? 5.123 -6.662 8.326 1.00 90.62 84 LEU A CA 1
ATOM 684 C C . LEU A 1 84 ? 4.860 -6.250 9.777 1.00 90.62 84 LEU A C 1
ATOM 686 O O . LEU A 1 84 ? 3.886 -6.750 10.346 1.00 90.62 84 LEU A O 1
ATOM 690 N N . PRO A 1 85 ? 5.629 -5.326 10.389 1.00 90.81 85 PRO A N 1
ATOM 691 C CA . PRO A 1 85 ? 5.356 -4.907 11.759 1.00 90.81 85 PRO A CA 1
ATOM 692 C C . PRO A 1 85 ? 3.968 -4.287 11.901 1.00 90.81 85 PRO A C 1
ATOM 694 O O . PRO A 1 85 ? 3.237 -4.642 12.822 1.00 90.81 85 PRO A O 1
ATOM 697 N N . ALA A 1 86 ? 3.563 -3.415 10.971 1.00 89.25 86 ALA A N 1
ATOM 698 C CA . ALA A 1 86 ? 2.244 -2.789 11.010 1.00 89.25 86 ALA A CA 1
ATOM 699 C C . ALA A 1 86 ? 1.118 -3.831 10.922 1.00 89.25 86 ALA A C 1
ATOM 701 O O . ALA A 1 86 ? 0.163 -3.789 11.704 1.00 89.25 86 ALA A O 1
ATOM 702 N N . TYR A 1 87 ? 1.258 -4.807 10.023 1.00 89.56 87 TYR A N 1
ATOM 703 C CA . TYR A 1 87 ? 0.321 -5.914 9.879 1.00 89.56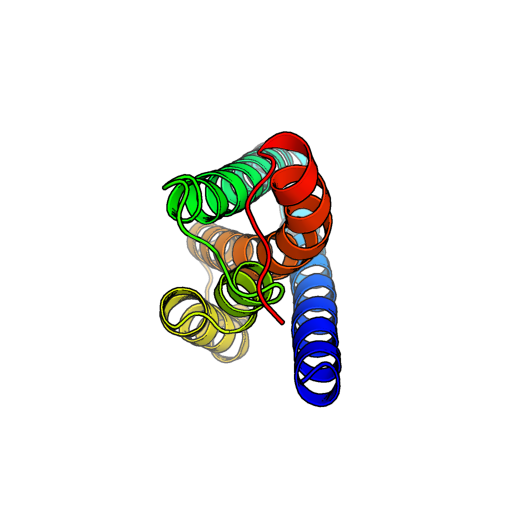 87 TYR A CA 1
ATOM 704 C C . TYR A 1 87 ? 0.246 -6.771 11.150 1.00 89.56 87 TYR A C 1
ATOM 706 O O . TYR A 1 87 ? -0.852 -7.011 11.657 1.00 89.56 87 TYR A O 1
ATOM 714 N N . PHE A 1 88 ? 1.386 -7.179 11.718 1.00 91.44 88 PHE A N 1
ATOM 715 C CA . PHE A 1 88 ? 1.429 -7.993 12.936 1.00 91.44 88 PHE A CA 1
ATOM 716 C C . PHE A 1 88 ? 0.871 -7.259 14.156 1.00 91.44 88 PHE A C 1
ATOM 718 O O . PHE A 1 88 ? 0.070 -7.835 14.895 1.00 91.44 88 PHE A O 1
ATOM 725 N N . ILE A 1 89 ? 1.224 -5.985 14.353 1.00 89.62 89 ILE A N 1
ATOM 726 C CA . ILE A 1 89 ? 0.673 -5.154 15.434 1.00 89.62 89 ILE A CA 1
ATOM 727 C C . ILE A 1 89 ? -0.849 -5.092 15.303 1.00 89.62 89 ILE A C 1
ATOM 729 O O . ILE A 1 89 ? -1.575 -5.294 16.277 1.00 89.62 89 ILE A O 1
ATOM 733 N N . GLN A 1 90 ? -1.352 -4.868 14.093 1.00 88.50 90 GLN A N 1
ATOM 734 C CA . GLN A 1 90 ? -2.784 -4.796 13.856 1.00 88.50 90 GLN A CA 1
ATOM 735 C C . GLN A 1 90 ? -3.487 -6.150 14.056 1.00 88.50 90 GLN A C 1
ATOM 737 O O . GLN A 1 90 ? -4.607 -6.182 14.572 1.00 88.50 90 GLN A O 1
ATOM 742 N N . LEU A 1 91 ? -2.843 -7.263 13.694 1.00 87.44 91 LEU A N 1
ATOM 743 C CA . LEU A 1 91 ? -3.382 -8.615 13.848 1.00 87.44 91 LEU A CA 1
ATOM 744 C C . LEU A 1 91 ? -3.446 -9.050 15.324 1.00 87.44 91 LEU A C 1
ATOM 746 O O . LEU A 1 91 ? -4.479 -9.540 15.780 1.00 87.44 91 LEU A O 1
ATOM 750 N N . LEU A 1 92 ? -2.362 -8.840 16.077 1.00 88.00 92 LEU A N 1
ATOM 751 C CA . LEU A 1 92 ? -2.204 -9.288 17.467 1.00 88.00 92 LEU A CA 1
ATOM 752 C C . LEU A 1 92 ? -2.823 -8.309 18.472 1.00 88.00 92 LEU A C 1
ATOM 754 O O . LEU A 1 92 ? -3.512 -8.712 19.411 1.00 88.00 92 LEU A O 1
ATOM 758 N N . ALA A 1 93 ? -2.588 -7.010 18.282 1.00 84.06 93 ALA A N 1
ATOM 759 C CA . ALA A 1 93 ? -2.952 -5.967 19.235 1.00 84.06 93 ALA A CA 1
ATOM 760 C C . ALA A 1 93 ? -4.142 -5.108 18.783 1.00 84.06 93 ALA A C 1
ATOM 762 O O . ALA A 1 93 ? -4.657 -4.332 19.587 1.00 84.06 93 ALA A O 1
ATOM 763 N N . GLY A 1 94 ? -4.662 -5.271 17.561 1.00 77.31 94 GLY A N 1
ATOM 764 C CA . GLY A 1 94 ? -5.720 -4.409 17.011 1.00 77.31 94 GLY A CA 1
ATOM 765 C C . GLY A 1 94 ? -6.995 -4.311 17.860 1.00 77.31 94 GLY A C 1
ATOM 766 O O . GLY A 1 94 ? -7.659 -3.273 17.854 1.00 77.31 94 GLY A O 1
ATOM 767 N N . LYS A 1 95 ? -7.328 -5.359 18.630 1.00 78.44 95 LYS A N 1
ATOM 768 C CA . LYS A 1 95 ? -8.451 -5.347 19.590 1.00 78.44 95 LYS A CA 1
ATOM 769 C C . LYS A 1 95 ? -8.113 -4.666 20.924 1.00 78.44 95 LYS A C 1
ATOM 771 O O . LYS A 1 95 ? -9.017 -4.152 21.570 1.00 78.44 95 LYS A O 1
ATOM 776 N N . ARG A 1 96 ? -6.841 -4.685 21.339 1.00 81.31 96 ARG A N 1
ATOM 777 C CA . ARG A 1 96 ? -6.357 -4.104 22.606 1.00 81.31 96 ARG A CA 1
ATOM 778 C C . ARG A 1 96 ? -6.031 -2.618 22.487 1.00 81.31 96 ARG A C 1
ATOM 780 O O . ARG A 1 96 ? -6.113 -1.904 23.478 1.00 81.31 96 ARG A O 1
ATOM 787 N N . ILE A 1 97 ? -5.683 -2.149 21.290 1.00 82.94 97 ILE A N 1
ATOM 788 C CA . ILE A 1 97 ? -5.435 -0.730 21.034 1.00 82.94 97 ILE A CA 1
ATOM 789 C C . ILE A 1 97 ? -6.749 0.030 21.253 1.00 82.94 97 ILE A C 1
ATOM 791 O O . ILE A 1 97 ? -7.733 -0.204 20.551 1.00 82.94 97 ILE A O 1
ATOM 795 N N . GLN A 1 98 ? -6.784 0.930 22.232 1.00 79.38 98 GLN A N 1
ATOM 796 C CA . GLN A 1 98 ? -7.942 1.799 22.474 1.00 79.38 98 GLN A CA 1
ATOM 797 C C . GLN A 1 98 ? -7.840 3.113 21.691 1.00 79.38 98 GLN A C 1
ATOM 799 O O . GLN A 1 98 ? -8.863 3.663 21.292 1.00 79.38 98 GLN A O 1
ATOM 804 N N . ASP A 1 99 ? -6.619 3.569 21.393 1.00 84.12 99 ASP A N 1
ATOM 805 C CA . ASP A 1 99 ? -6.393 4.813 20.661 1.00 84.12 99 ASP A CA 1
ATOM 806 C C . ASP A 1 99 ? -6.748 4.675 19.169 1.00 84.12 99 ASP A C 1
ATOM 808 O O . ASP A 1 99 ? -6.195 3.857 18.425 1.00 84.12 99 ASP A O 1
ATOM 812 N N . ASN A 1 100 ? -7.680 5.514 18.720 1.00 82.62 100 ASN A N 1
ATOM 813 C CA . ASN A 1 100 ? -8.131 5.560 17.333 1.00 82.62 100 ASN A CA 1
ATOM 814 C C . ASN A 1 100 ? -7.057 6.097 16.381 1.00 82.62 100 ASN A C 1
ATOM 816 O O . ASN A 1 100 ? -7.052 5.723 15.210 1.00 82.62 100 ASN A O 1
ATOM 820 N N . ARG A 1 101 ? -6.130 6.932 16.867 1.00 84.88 101 ARG A N 1
ATOM 821 C CA . ARG A 1 101 ? -5.034 7.489 16.062 1.00 84.88 101 ARG A CA 1
ATOM 822 C C . ARG A 1 101 ? -4.064 6.396 15.636 1.00 84.88 101 ARG A C 1
ATOM 824 O O . ARG A 1 101 ? -3.706 6.320 14.467 1.00 84.88 101 ARG A O 1
ATOM 831 N N . ILE A 1 102 ? -3.715 5.500 16.559 1.00 86.69 102 ILE A N 1
ATOM 832 C CA . ILE A 1 102 ? -2.824 4.366 16.283 1.00 86.69 102 ILE A CA 1
ATOM 833 C C . ILE A 1 102 ? -3.481 3.407 15.282 1.00 86.69 102 ILE A C 1
ATOM 835 O O . ILE A 1 102 ? -2.843 2.995 14.318 1.00 86.69 102 ILE A O 1
ATOM 839 N N . LYS A 1 103 ? -4.778 3.105 15.445 1.00 86.31 103 LYS A N 1
ATOM 840 C CA . LYS A 1 103 ? -5.527 2.280 14.476 1.00 86.31 103 LYS A CA 1
ATOM 841 C C . LYS A 1 103 ? -5.567 2.903 13.084 1.00 86.31 103 LYS A C 1
ATOM 843 O O . LYS A 1 103 ? -5.410 2.188 12.099 1.00 86.31 103 LYS A O 1
ATOM 848 N N . ALA A 1 104 ? -5.781 4.215 13.003 1.00 87.50 104 ALA A N 1
ATOM 849 C CA . ALA A 1 104 ? -5.783 4.938 11.738 1.00 87.50 104 ALA A CA 1
ATOM 850 C C . ALA A 1 104 ? -4.398 4.956 11.083 1.00 87.50 104 ALA A C 1
ATOM 852 O O . ALA A 1 104 ? -4.309 4.762 9.877 1.00 87.50 104 ALA A O 1
ATOM 853 N N . LEU A 1 105 ? -3.326 5.108 11.865 1.00 89.62 105 LEU A N 1
ATOM 854 C CA . LEU A 1 105 ? -1.956 5.041 11.361 1.00 89.62 105 LEU A CA 1
ATOM 855 C C . LEU A 1 105 ? -1.624 3.648 10.807 1.00 89.62 105 LEU A C 1
ATOM 857 O O . LEU A 1 105 ? -1.115 3.532 9.697 1.00 89.62 105 LEU A O 1
ATOM 861 N N . LEU A 1 106 ? -1.964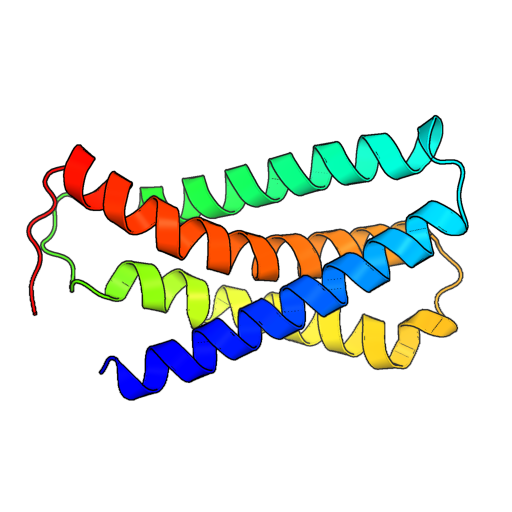 2.586 11.544 1.00 90.44 106 LEU A N 1
ATOM 862 C CA . LEU A 1 106 ? -1.767 1.205 11.090 1.00 90.44 106 LEU A CA 1
ATOM 863 C C . LEU A 1 106 ? -2.583 0.911 9.827 1.00 90.44 106 LEU A C 1
ATOM 865 O O . LEU A 1 106 ? -2.061 0.325 8.882 1.00 90.44 106 LEU A O 1
ATOM 869 N N . PHE A 1 107 ? -3.840 1.360 9.784 1.00 90.75 107 PHE A N 1
ATOM 870 C CA . PHE A 1 107 ? -4.669 1.286 8.582 1.00 90.75 107 PHE A CA 1
ATOM 871 C C . PHE A 1 107 ? -4.015 1.999 7.399 1.00 90.75 107 PHE A C 1
ATOM 873 O O . PHE A 1 107 ? -3.944 1.422 6.317 1.00 90.75 107 PHE A O 1
ATOM 880 N N . LEU A 1 108 ? -3.524 3.221 7.604 1.00 92.12 108 LEU A N 1
ATOM 881 C CA . LEU A 1 108 ? -2.896 4.026 6.564 1.00 92.12 108 LEU A CA 1
ATOM 882 C C . LEU A 1 108 ? -1.670 3.312 5.999 1.00 92.12 108 LEU A C 1
ATOM 884 O O . LEU A 1 108 ? -1.572 3.174 4.785 1.00 92.12 108 LEU A O 1
ATOM 888 N N . ILE A 1 109 ? -0.787 2.791 6.855 1.00 91.44 109 ILE A N 1
ATOM 889 C CA . ILE A 1 109 ? 0.407 2.048 6.430 1.00 91.44 109 ILE A CA 1
ATOM 890 C C . ILE A 1 109 ? 0.006 0.810 5.618 1.00 91.44 109 ILE A C 1
ATOM 892 O O . ILE A 1 109 ? 0.409 0.667 4.466 1.00 91.44 109 ILE A O 1
ATOM 896 N N . ILE A 1 110 ? -0.841 -0.058 6.181 1.00 92.19 110 ILE A N 1
ATOM 897 C CA . ILE A 1 110 ? -1.254 -1.315 5.537 1.00 92.19 110 ILE A CA 1
ATOM 898 C C . ILE A 1 110 ? -1.940 -1.036 4.192 1.00 92.19 110 ILE A C 1
ATOM 900 O O . ILE A 1 110 ? -1.678 -1.728 3.208 1.00 92.19 110 ILE A O 1
ATOM 904 N N . THR A 1 111 ? -2.792 -0.011 4.126 1.00 92.31 111 THR A N 1
ATOM 905 C CA . THR A 1 111 ? -3.510 0.367 2.900 1.00 92.31 111 THR A CA 1
ATOM 906 C C . THR A 1 111 ? -2.570 0.969 1.866 1.00 92.31 111 THR A C 1
ATOM 908 O O . THR A 1 111 ? -2.655 0.599 0.701 1.00 92.31 111 THR A O 1
ATOM 911 N N . THR A 1 112 ? -1.649 1.840 2.283 1.00 92.75 112 THR A N 1
ATOM 912 C CA . THR A 1 112 ? -0.701 2.506 1.380 1.00 92.75 112 THR A CA 1
ATOM 913 C C . THR A 1 112 ? 0.177 1.494 0.666 1.00 92.75 112 THR A C 1
ATOM 915 O O . THR A 1 112 ? 0.276 1.545 -0.551 1.00 92.75 112 THR A O 1
ATOM 918 N N . PHE A 1 113 ? 0.758 0.536 1.390 1.00 91.00 113 PHE A N 1
ATOM 919 C CA . PHE A 1 113 ? 1.617 -0.470 0.766 1.00 91.00 113 PHE A CA 1
ATOM 920 C C . PHE A 1 113 ? 0.825 -1.485 -0.062 1.00 91.00 113 PHE A C 1
ATOM 922 O O . PHE A 1 113 ? 1.233 -1.801 -1.172 1.00 91.00 113 PHE A O 1
ATOM 929 N N . SER A 1 114 ? -0.332 -1.954 0.418 1.00 93.00 114 SER A N 1
ATOM 930 C CA . SER A 1 114 ? -1.117 -2.949 -0.328 1.00 93.00 114 SER A CA 1
ATOM 931 C C . SER A 1 114 ? -1.737 -2.396 -1.609 1.00 93.00 114 SER A C 1
ATOM 933 O O . SER A 1 114 ? -1.522 -2.950 -2.684 1.00 93.00 114 SER A O 1
ATOM 935 N N . TRP A 1 115 ? -2.467 -1.284 -1.522 1.00 91.62 115 TRP A N 1
ATOM 936 C CA . TRP A 1 115 ? -3.043 -0.644 -2.702 1.00 91.62 115 TRP A CA 1
ATOM 937 C C . TRP A 1 115 ? -1.983 0.052 -3.543 1.00 91.62 115 TRP A C 1
ATOM 939 O O . TRP A 1 115 ? -2.068 -0.000 -4.763 1.00 91.62 115 TRP A O 1
ATOM 949 N N . GLY A 1 116 ? -0.970 0.655 -2.921 1.00 89.75 116 GLY A N 1
ATOM 950 C CA . GLY A 1 116 ? 0.133 1.290 -3.634 1.00 89.75 116 GLY A CA 1
ATOM 951 C C . GLY A 1 116 ? 0.929 0.304 -4.474 1.00 89.75 116 GLY A C 1
ATOM 952 O O . GLY A 1 116 ? 1.191 0.612 -5.628 1.00 89.75 116 GLY A O 1
ATOM 953 N N . ALA A 1 117 ? 1.239 -0.893 -3.963 1.00 90.00 117 ALA A N 1
ATOM 954 C CA . ALA A 1 117 ? 1.910 -1.923 -4.755 1.00 90.00 117 ALA A CA 1
ATOM 955 C C . ALA A 1 117 ? 1.073 -2.332 -5.979 1.00 90.00 117 ALA A C 1
ATOM 957 O O . ALA A 1 117 ? 1.599 -2.392 -7.086 1.00 90.00 117 ALA A O 1
ATOM 958 N N . LEU A 1 118 ? -0.239 -2.539 -5.814 1.00 90.69 118 LEU A N 1
ATOM 959 C CA . LEU A 1 118 ? -1.137 -2.891 -6.922 1.00 90.69 118 LEU A CA 1
ATOM 960 C C . LEU A 1 118 ? -1.273 -1.751 -7.939 1.00 90.69 118 LEU A C 1
ATOM 962 O O . LEU A 1 118 ? -1.161 -1.972 -9.140 1.00 90.69 118 LEU A O 1
ATOM 966 N N . VAL A 1 119 ? -1.483 -0.518 -7.482 1.00 90.06 119 VAL A N 1
ATOM 967 C CA . VAL A 1 119 ? -1.578 0.647 -8.373 1.00 90.06 119 VAL A CA 1
ATOM 968 C C . VAL A 1 119 ? -0.261 0.846 -9.116 1.00 90.06 119 VAL A C 1
ATOM 970 O O . VAL A 1 119 ? -0.276 1.038 -10.328 1.00 90.06 119 VAL A O 1
ATOM 973 N N . ALA A 1 120 ? 0.874 0.722 -8.428 1.00 86.62 120 ALA A N 1
ATOM 974 C CA . ALA A 1 120 ? 2.190 0.842 -9.037 1.00 86.62 120 ALA A CA 1
ATOM 975 C C . ALA A 1 120 ? 2.412 -0.172 -10.162 1.00 86.62 120 ALA A C 1
ATOM 977 O O . ALA A 1 120 ? 2.991 0.209 -11.170 1.00 86.62 120 ALA A O 1
ATOM 978 N N . THR A 1 121 ? 1.914 -1.412 -10.044 1.00 84.56 121 THR A N 1
ATOM 979 C CA . THR A 1 121 ? 2.043 -2.395 -11.138 1.00 84.56 121 THR A CA 1
ATOM 980 C C . THR A 1 121 ? 1.331 -1.976 -12.420 1.00 84.56 121 THR A C 1
ATOM 982 O O . THR A 1 121 ? 1.844 -2.225 -13.503 1.00 84.56 121 THR A O 1
ATOM 985 N N . PHE A 1 122 ? 0.182 -1.305 -12.315 1.00 84.94 122 PHE A N 1
ATOM 986 C CA . PHE A 1 122 ? -0.535 -0.809 -13.492 1.00 84.94 122 PHE A CA 1
ATOM 987 C C . PHE A 1 122 ? 0.075 0.497 -14.011 1.00 84.94 122 PHE A C 1
ATOM 989 O O . PHE A 1 122 ? 0.199 0.697 -15.215 1.00 84.94 122 PHE A O 1
ATOM 996 N N . VAL A 1 123 ? 0.492 1.389 -13.108 1.00 84.56 123 VAL A N 1
ATOM 997 C CA . VAL A 1 123 ? 1.094 2.679 -13.479 1.00 84.56 123 VAL A CA 1
ATOM 998 C C . VAL A 1 123 ? 2.491 2.492 -14.076 1.00 84.56 123 VAL A C 1
ATOM 1000 O O . VAL A 1 123 ? 2.887 3.277 -14.935 1.00 84.56 123 VAL A O 1
ATOM 1003 N N . SER A 1 124 ? 3.233 1.452 -13.679 1.00 81.50 124 SER A N 1
ATOM 1004 C CA . SER A 1 124 ? 4.580 1.199 -14.193 1.00 81.50 124 SER A CA 1
ATOM 1005 C C . SER A 1 124 ? 4.605 0.954 -15.697 1.00 81.50 124 SER A C 1
ATOM 1007 O O . SER A 1 124 ? 5.535 1.411 -16.351 1.00 81.50 124 SER A O 1
ATOM 1009 N N . GLU A 1 125 ? 3.583 0.300 -16.257 1.00 77.81 125 GLU A N 1
ATOM 1010 C CA . GLU A 1 125 ? 3.497 0.069 -17.705 1.00 77.81 125 GLU A CA 1
ATOM 1011 C C . GLU A 1 125 ? 3.389 1.399 -18.466 1.00 77.81 125 GLU A C 1
ATOM 1013 O O . GLU A 1 125 ? 4.198 1.675 -19.351 1.00 77.81 125 GLU A O 1
ATOM 1018 N N . GLY A 1 126 ? 2.473 2.278 -18.039 1.00 76.50 126 GLY A N 1
ATOM 1019 C CA . GLY A 1 126 ? 2.320 3.609 -18.635 1.00 76.50 126 GLY A CA 1
ATOM 1020 C C . GLY A 1 126 ? 3.533 4.520 -18.415 1.00 76.50 126 GLY A C 1
ATOM 1021 O O . GLY A 1 126 ? 3.860 5.332 -19.276 1.00 76.50 126 GLY A O 1
ATOM 1022 N N . PHE A 1 127 ? 4.238 4.378 -17.289 1.00 77.75 127 PHE A N 1
ATOM 1023 C CA . PHE A 1 127 ? 5.455 5.144 -17.011 1.00 77.75 127 PHE A CA 1
ATOM 1024 C C . PHE A 1 127 ? 6.610 4.752 -17.942 1.00 77.75 127 PHE A C 1
ATOM 1026 O O . PHE A 1 127 ? 7.286 5.628 -18.479 1.00 77.75 127 PHE A O 1
ATOM 1033 N N . ILE A 1 128 ? 6.818 3.451 -18.170 1.00 76.94 128 ILE A N 1
ATOM 1034 C CA . ILE A 1 128 ? 7.860 2.949 -19.078 1.00 76.94 128 ILE A CA 1
ATOM 1035 C C . ILE A 1 128 ? 7.594 3.418 -20.515 1.00 76.94 128 ILE A C 1
ATOM 1037 O O . ILE A 1 128 ? 8.520 3.871 -21.190 1.00 76.94 128 ILE A O 1
ATOM 1041 N N . GLU A 1 129 ? 6.334 3.361 -20.959 1.00 76.75 129 GLU A N 1
ATOM 1042 C CA . GLU A 1 129 ? 5.924 3.828 -22.287 1.00 76.75 129 GLU A CA 1
ATOM 1043 C C . GLU A 1 129 ? 6.125 5.343 -22.446 1.00 76.75 129 GLU A C 1
ATOM 1045 O O . GLU A 1 129 ? 6.680 5.797 -23.447 1.00 76.75 129 GLU A O 1
ATOM 1050 N N . HIS A 1 130 ? 5.749 6.133 -21.433 1.00 76.31 130 HIS A N 1
ATOM 1051 C CA . HIS A 1 130 ? 5.871 7.591 -21.473 1.00 76.31 130 HIS A CA 1
ATOM 1052 C C . HIS A 1 130 ? 7.327 8.079 -21.453 1.00 76.31 130 HIS A C 1
ATOM 1054 O O . HIS A 1 130 ? 7.661 9.050 -22.131 1.00 76.31 130 HIS A O 1
ATOM 1060 N N . HIS A 1 131 ? 8.199 7.407 -20.697 1.00 72.31 131 HIS A N 1
ATOM 1061 C CA . HIS A 1 131 ? 9.607 7.786 -20.544 1.00 72.31 131 HIS A CA 1
ATOM 1062 C C . HIS A 1 131 ? 10.559 7.078 -21.522 1.00 72.31 131 HIS A C 1
ATOM 1064 O O . HIS A 1 131 ? 11.766 7.291 -21.437 1.00 72.31 131 HIS A O 1
ATOM 1070 N N . GLN A 1 132 ? 10.038 6.262 -22.451 1.00 72.38 132 GLN A N 1
ATOM 1071 C CA . GLN A 1 132 ? 10.817 5.500 -23.442 1.00 72.38 132 GLN A CA 1
ATOM 1072 C C . GLN A 1 132 ? 12.005 4.742 -22.828 1.00 72.38 132 GLN A C 1
ATOM 1074 O O . GLN A 1 132 ? 13.093 4.684 -23.404 1.00 72.38 132 GLN A O 1
ATOM 1079 N N . ILE A 1 133 ? 11.816 4.181 -21.632 1.00 69.88 133 ILE A N 1
ATOM 1080 C CA . ILE A 1 133 ? 12.918 3.559 -20.901 1.00 69.88 133 ILE A CA 1
ATOM 1081 C C . ILE A 1 133 ? 13.296 2.250 -21.612 1.00 69.88 133 ILE A C 1
ATOM 1083 O O . ILE A 1 133 ? 12.420 1.403 -21.809 1.00 69.88 133 ILE A O 1
ATOM 1087 N N . PRO A 1 134 ? 14.568 2.049 -22.010 1.00 67.56 134 PRO A N 1
ATOM 1088 C CA . PRO A 1 134 ? 14.973 0.836 -22.708 1.00 67.56 134 PRO A CA 1
ATOM 1089 C C . PRO A 1 134 ? 14.834 -0.382 -21.788 1.00 67.56 134 PRO A C 1
ATOM 1091 O O . PRO A 1 134 ? 15.451 -0.459 -20.727 1.00 67.56 134 PRO A O 1
ATOM 1094 N N . ILE A 1 135 ? 14.004 -1.339 -22.205 1.00 72.06 135 ILE A N 1
ATOM 1095 C CA . ILE A 1 135 ? 13.696 -2.547 -21.438 1.00 72.06 135 ILE A CA 1
ATOM 1096 C C . ILE A 1 135 ? 14.671 -3.667 -21.809 1.00 72.06 135 ILE A C 1
ATOM 1098 O O . ILE A 1 135 ? 14.875 -3.963 -22.986 1.00 72.06 135 ILE A O 1
ATOM 1102 N N . THR A 1 136 ? 15.222 -4.339 -20.800 1.00 71.69 136 THR A N 1
ATOM 1103 C CA . THR A 1 136 ? 15.968 -5.601 -20.956 1.00 71.69 136 THR A CA 1
ATOM 1104 C C . THR A 1 136 ? 15.156 -6.776 -20.391 1.00 71.69 136 THR A C 1
ATOM 1106 O O . THR A 1 136 ? 14.422 -6.598 -19.414 1.00 71.69 136 THR A O 1
ATOM 1109 N N . TYR A 1 137 ? 15.236 -7.958 -21.021 1.00 64.62 137 TYR A N 1
ATOM 1110 C CA . TYR A 1 137 ? 14.447 -9.160 -20.681 1.00 64.62 137 TYR A CA 1
ATOM 1111 C C . TYR A 1 137 ? 15.276 -10.243 -19.995 1.00 64.62 137 TYR A C 1
ATOM 1113 O O . TYR A 1 137 ? 16.388 -10.526 -20.492 1.00 64.62 137 TYR A O 1
#

pLDDT: mean 83.84, std 7.87, range [56.16, 93.81]

Radius of gyration: 16.45 Å; Cα contacts (8 Å, |Δi|>4): 115; chains: 1; bounding box: 38×32×46 Å

Foldseek 3Di:
DVVVLVVLLVVLVVLLVVLVVLLVVLCVVDPCVPPSVVLVVVLVVLLVCLLVVLLVVVLPLAADAPCNSLCCLRPNPVLCVQQVVLVVCCVPCVVVDPDSVSSSVSSSSSNSSSVSSNVSVVVVVVSCVVSVRHYDD